Protein AF-A0A0G2AM15-F1 (afdb_monomer_lite)

Structure (mmCIF, N/CA/C/O backbone):
data_AF-A0A0G2AM15-F1
#
_entry.id   AF-A0A0G2AM15-F1
#
loop_
_atom_site.group_PDB
_atom_site.id
_atom_site.type_symbol
_atom_site.label_atom_id
_atom_site.label_alt_id
_atom_site.label_comp_id
_atom_site.label_asym_id
_atom_site.label_entity_id
_atom_site.label_seq_id
_atom_site.pdbx_PDB_ins_code
_atom_site.Cartn_x
_atom_site.Cartn_y
_atom_site.Cartn_z
_atom_site.occupancy
_atom_site.B_iso_or_equiv
_atom_site.auth_seq_id
_atom_site.auth_comp_id
_atom_site.auth_asym_id
_atom_site.auth_atom_id
_atom_site.pdbx_PDB_model_num
ATOM 1 N N . THR A 1 1 ? -7.777 -12.401 7.155 1.00 85.12 1 THR A N 1
ATOM 2 C CA . THR A 1 1 ? -7.406 -11.002 7.445 1.00 85.12 1 THR A CA 1
ATOM 3 C C . THR A 1 1 ? -5.961 -10.770 7.052 1.00 85.12 1 THR A C 1
ATOM 5 O O . THR A 1 1 ? -5.182 -11.711 7.151 1.00 85.12 1 THR A O 1
ATOM 8 N N . ILE A 1 2 ? -5.609 -9.583 6.554 1.00 91.88 2 ILE A N 1
ATOM 9 C CA . ILE A 1 2 ? -4.219 -9.195 6.252 1.00 91.88 2 ILE A CA 1
ATOM 10 C C . ILE A 1 2 ? -3.471 -8.970 7.574 1.00 91.88 2 ILE A C 1
ATOM 12 O O . ILE A 1 2 ? -4.005 -8.304 8.452 1.00 91.88 2 ILE A O 1
ATOM 16 N N . ALA A 1 3 ? -2.260 -9.518 7.718 1.00 91.62 3 ALA A N 1
ATOM 17 C CA . ALA A 1 3 ? -1.458 -9.362 8.938 1.00 91.62 3 ALA A CA 1
ATOM 18 C C . ALA A 1 3 ? -0.719 -8.012 8.997 1.00 91.62 3 ALA A C 1
ATOM 20 O O . ALA A 1 3 ? -0.729 -7.338 10.023 1.00 91.62 3 ALA A O 1
ATOM 21 N N . TYR A 1 4 ? -0.073 -7.627 7.897 1.00 92.88 4 TYR A N 1
ATOM 22 C CA . TYR A 1 4 ? 0.602 -6.342 7.716 1.00 92.88 4 TYR A CA 1
ATOM 23 C C . TYR A 1 4 ? 0.797 -6.077 6.221 1.00 92.88 4 TYR A C 1
ATOM 25 O O . TYR A 1 4 ? 0.662 -6.980 5.389 1.00 92.88 4 TYR A O 1
ATOM 33 N N . ILE A 1 5 ? 1.123 -4.835 5.878 1.00 94.31 5 ILE A N 1
ATOM 34 C CA . ILE A 1 5 ? 1.541 -4.441 4.531 1.00 94.31 5 ILE A CA 1
ATOM 35 C C . ILE A 1 5 ? 2.775 -3.544 4.634 1.00 94.31 5 ILE A C 1
ATOM 37 O O . ILE A 1 5 ? 2.919 -2.747 5.558 1.00 94.31 5 ILE A O 1
ATOM 41 N N . THR A 1 6 ? 3.716 -3.692 3.706 1.00 94.12 6 THR A N 1
ATOM 42 C CA . THR A 1 6 ? 4.977 -2.942 3.722 1.00 94.12 6 THR A CA 1
ATOM 43 C C . THR A 1 6 ? 5.260 -2.354 2.351 1.00 94.12 6 THR A C 1
ATOM 45 O O . THR A 1 6 ? 5.168 -3.043 1.337 1.00 94.12 6 THR A O 1
ATOM 48 N N . GLU A 1 7 ? 5.613 -1.070 2.327 1.00 93.62 7 GLU A N 1
ATOM 49 C CA . GLU A 1 7 ? 5.990 -0.367 1.105 1.00 93.62 7 GLU A CA 1
ATOM 50 C C . GLU A 1 7 ? 7.394 -0.802 0.676 1.00 93.62 7 GLU A C 1
ATOM 52 O O . GLU A 1 7 ? 8.355 -0.591 1.415 1.00 93.62 7 GLU A O 1
ATOM 57 N N . LYS A 1 8 ? 7.503 -1.396 -0.519 1.00 91.56 8 LYS A N 1
ATOM 58 C CA . LYS A 1 8 ? 8.775 -1.706 -1.201 1.00 91.56 8 LYS A CA 1
ATOM 59 C C . LYS A 1 8 ? 9.838 -2.323 -0.264 1.00 91.56 8 LYS A C 1
ATOM 61 O O . LYS A 1 8 ? 10.918 -1.748 -0.093 1.00 91.56 8 LYS A O 1
ATOM 66 N N . PRO A 1 9 ? 9.560 -3.482 0.367 1.00 93.62 9 PRO A N 1
ATOM 67 C CA . PRO A 1 9 ? 10.509 -4.107 1.280 1.00 93.62 9 PRO A CA 1
ATOM 68 C C . PRO A 1 9 ? 11.801 -4.483 0.544 1.00 93.62 9 PRO A C 1
ATOM 70 O O . PRO A 1 9 ? 11.763 -5.057 -0.542 1.00 93.62 9 PRO A O 1
ATOM 73 N N . LYS A 1 10 ? 12.960 -4.227 1.166 1.00 94.94 10 LYS A N 1
ATOM 74 C CA . LYS A 1 10 ? 14.269 -4.640 0.616 1.00 94.94 10 LYS A CA 1
ATOM 75 C C . LYS A 1 10 ? 14.391 -6.161 0.462 1.00 94.94 10 LYS A C 1
ATOM 77 O O . LYS A 1 10 ? 15.155 -6.634 -0.372 1.00 94.94 10 LYS A O 1
ATOM 82 N N . ARG A 1 11 ? 13.679 -6.914 1.303 1.00 96.00 11 ARG A N 1
ATOM 83 C CA . ARG A 1 11 ? 13.606 -8.378 1.291 1.00 96.00 11 ARG A CA 1
ATOM 84 C C . ARG A 1 11 ? 12.129 -8.777 1.365 1.00 96.00 11 ARG A C 1
ATOM 86 O O . ARG A 1 11 ? 11.571 -8.726 2.458 1.00 96.00 11 ARG A O 1
ATOM 93 N N . PRO A 1 12 ? 11.469 -9.071 0.234 1.00 94.75 12 PRO A N 1
ATOM 94 C CA . PRO A 1 12 ? 10.065 -9.462 0.239 1.00 94.75 12 PRO A CA 1
ATOM 95 C C . PRO A 1 12 ? 9.893 -10.843 0.882 1.00 94.75 12 PRO A C 1
ATOM 97 O O . PRO A 1 12 ? 10.617 -11.779 0.557 1.00 94.75 12 PRO A O 1
ATOM 100 N N . GLU A 1 13 ? 8.912 -10.971 1.774 1.00 93.06 13 GLU A N 1
ATOM 101 C CA . GLU A 1 13 ? 8.587 -12.231 2.463 1.00 93.06 13 GLU A CA 1
ATOM 102 C C . GLU A 1 13 ? 7.638 -13.131 1.650 1.00 93.06 13 GLU A C 1
ATOM 104 O O . GLU A 1 13 ? 7.360 -14.266 2.029 1.00 93.06 13 GLU A O 1
ATOM 109 N N . GLY A 1 14 ? 7.139 -12.642 0.510 1.00 90.94 14 GLY A N 1
ATOM 110 C CA . GLY A 1 14 ? 6.225 -13.373 -0.360 1.00 90.94 14 GLY A CA 1
ATOM 111 C C . GLY A 1 14 ? 6.042 -12.718 -1.729 1.00 90.94 14 GLY A C 1
ATOM 112 O O . GLY A 1 14 ? 6.681 -11.720 -2.057 1.00 90.94 14 GLY A O 1
ATOM 113 N N . ASN A 1 15 ? 5.148 -13.293 -2.534 1.00 90.81 15 ASN A N 1
ATOM 114 C CA . ASN A 1 15 ? 4.870 -12.884 -3.917 1.00 90.81 15 ASN A CA 1
ATOM 115 C C . ASN A 1 15 ? 3.517 -12.168 -4.099 1.00 90.81 15 ASN A C 1
ATOM 117 O O . ASN A 1 15 ? 3.081 -11.950 -5.230 1.00 90.81 15 ASN A O 1
ATOM 121 N N . LEU A 1 16 ? 2.834 -11.826 -3.003 1.00 91.50 16 LEU A N 1
ATOM 122 C CA . LEU A 1 16 ? 1.579 -11.085 -3.041 1.00 91.50 16 LEU A CA 1
ATOM 123 C C . LEU A 1 16 ? 1.861 -9.584 -2.944 1.00 91.50 16 LEU A C 1
ATOM 125 O O . LEU A 1 16 ? 2.484 -9.125 -1.991 1.00 91.50 16 LEU A O 1
ATOM 129 N N . ILE A 1 17 ? 1.361 -8.827 -3.918 1.00 92.25 17 ILE A N 1
ATOM 130 C CA . ILE A 1 17 ? 1.466 -7.366 -3.956 1.00 92.25 17 ILE A CA 1
ATOM 131 C C . ILE A 1 17 ? 0.079 -6.727 -3.989 1.00 92.25 17 ILE A C 1
ATOM 133 O O . ILE A 1 17 ? -0.892 -7.341 -4.437 1.00 92.25 17 ILE A O 1
ATOM 137 N N . THR A 1 18 ? -0.006 -5.469 -3.557 1.00 92.38 18 THR A N 1
ATOM 138 C CA . THR A 1 18 ? -1.177 -4.632 -3.839 1.00 92.38 18 THR A CA 1
ATOM 139 C C . THR A 1 18 ? -1.168 -4.203 -5.306 1.00 92.38 18 THR A C 1
ATOM 141 O O . THR A 1 18 ? -0.123 -3.858 -5.854 1.00 92.38 18 THR A O 1
ATOM 144 N N . ASN A 1 19 ? -2.335 -4.219 -5.949 1.00 91.19 19 ASN A N 1
ATOM 145 C CA . ASN A 1 19 ? -2.532 -3.716 -7.311 1.00 91.19 19 ASN A CA 1
ATOM 146 C C . ASN A 1 19 ? -3.151 -2.306 -7.340 1.00 91.19 19 ASN A C 1
ATOM 148 O O . ASN A 1 19 ? -3.564 -1.851 -8.402 1.00 91.19 19 ASN A O 1
ATOM 152 N N . GLY A 1 20 ? -3.266 -1.644 -6.183 1.00 89.88 20 GLY A N 1
ATOM 153 C CA . GLY A 1 20 ? -3.826 -0.295 -6.065 1.00 89.88 20 GLY A CA 1
ATOM 154 C C . GLY A 1 20 ? -5.356 -0.209 -6.102 1.00 89.88 20 GLY A C 1
ATOM 155 O O . GLY A 1 20 ? -5.889 0.890 -6.003 1.00 89.88 20 GLY A O 1
ATOM 156 N N . ILE A 1 21 ? -6.077 -1.332 -6.204 1.00 92.12 21 ILE A N 1
ATOM 157 C CA . ILE A 1 21 ? -7.546 -1.351 -6.168 1.00 92.12 21 ILE A CA 1
ATOM 158 C C . ILE A 1 21 ? -7.997 -1.690 -4.752 1.00 92.12 21 ILE A C 1
ATOM 160 O O . ILE A 1 21 ? -7.696 -2.769 -4.241 1.00 92.12 21 ILE A O 1
ATOM 164 N N . MET A 1 22 ? -8.723 -0.773 -4.115 1.00 94.81 22 MET A N 1
ATOM 165 C CA . MET A 1 22 ? -9.151 -0.920 -2.726 1.00 94.81 22 MET A CA 1
ATOM 166 C C . MET A 1 22 ? -10.577 -0.407 -2.533 1.00 94.81 22 MET A C 1
ATOM 168 O O . MET A 1 22 ? -10.970 0.596 -3.123 1.00 94.81 22 MET A O 1
ATOM 172 N N . VAL A 1 23 ? -11.330 -1.081 -1.663 1.00 96.62 23 VAL A N 1
ATOM 173 C CA . VAL A 1 23 ? -12.581 -0.571 -1.091 1.00 96.62 23 VAL A CA 1
ATOM 174 C C . VAL A 1 23 ? -12.279 -0.243 0.360 1.00 96.62 23 VAL A C 1
ATOM 176 O O . VAL A 1 23 ? -11.853 -1.121 1.109 1.00 96.62 23 VAL A O 1
ATOM 179 N N . LEU A 1 24 ? -12.429 1.026 0.730 1.00 96.75 24 LEU A N 1
ATOM 180 C CA . LEU A 1 24 ? -11.920 1.541 1.995 1.00 96.75 24 LEU A CA 1
ATOM 181 C C . LEU A 1 24 ? -13.051 2.104 2.856 1.00 96.75 24 LEU A C 1
ATOM 183 O O . LEU A 1 24 ? -13.889 2.852 2.345 1.00 96.75 24 LEU A O 1
ATOM 187 N N . PRO A 1 25 ? -13.075 1.784 4.158 1.00 97.19 25 PRO A N 1
ATOM 188 C CA . PRO A 1 25 ? -13.984 2.422 5.092 1.00 97.19 25 PRO A CA 1
ATOM 189 C C . PRO A 1 25 ? -13.563 3.873 5.352 1.00 97.19 25 PRO A C 1
ATOM 191 O O . PRO A 1 25 ? -12.388 4.236 5.269 1.00 97.19 25 PRO A O 1
ATOM 194 N N . ARG A 1 26 ? -14.530 4.709 5.745 1.00 97.38 26 ARG A N 1
ATOM 195 C CA . ARG A 1 26 ? -14.294 6.123 6.090 1.00 97.38 26 ARG A CA 1
ATOM 196 C C . ARG A 1 26 ? -13.306 6.307 7.251 1.00 97.38 26 ARG A C 1
ATOM 198 O O . ARG A 1 26 ? -12.672 7.355 7.341 1.00 97.38 26 ARG A O 1
ATOM 205 N N . SER A 1 27 ? -13.161 5.304 8.120 1.00 96.75 27 SER A N 1
ATOM 206 C CA . SER A 1 27 ? -12.215 5.289 9.247 1.00 96.75 27 SER A CA 1
ATOM 207 C C . SER A 1 27 ? -10.773 5.587 8.822 1.00 96.75 27 SER A C 1
ATOM 209 O O . SER A 1 27 ? -10.029 6.183 9.600 1.00 96.75 27 SER A O 1
ATOM 211 N N . ILE A 1 28 ? -10.389 5.256 7.582 1.00 96.94 28 ILE A N 1
ATOM 212 C CA . ILE A 1 28 ? -9.039 5.511 7.069 1.00 96.94 28 ILE A CA 1
ATOM 213 C C . ILE A 1 28 ? -8.684 7.005 7.037 1.00 96.94 28 ILE A C 1
ATOM 215 O O . ILE A 1 28 ? -7.520 7.358 7.195 1.00 96.94 28 ILE A O 1
ATOM 219 N N . CYS A 1 29 ? -9.674 7.893 6.886 1.00 95.75 29 CYS A N 1
ATOM 220 C CA . CYS A 1 29 ? -9.458 9.340 6.825 1.00 95.75 29 CYS A CA 1
ATOM 221 C C . CYS A 1 29 ? -9.012 9.946 8.165 1.00 95.75 29 CYS A C 1
ATOM 223 O O . CYS A 1 29 ? -8.554 11.081 8.183 1.00 95.75 29 CYS A O 1
ATOM 225 N N . GLY A 1 30 ? -9.164 9.219 9.277 1.00 96.38 30 GLY A N 1
ATOM 226 C CA . GLY A 1 30 ? -8.678 9.635 10.596 1.00 96.38 30 GLY A CA 1
ATOM 227 C C . GLY A 1 30 ? -7.277 9.116 10.932 1.00 96.38 30 GLY A C 1
ATOM 228 O O . GLY A 1 30 ? -6.858 9.214 12.084 1.00 96.38 30 GLY A O 1
ATOM 229 N N . LEU A 1 31 ? -6.588 8.485 9.979 1.00 96.25 31 LEU A N 1
ATOM 230 C CA . LEU A 1 31 ? -5.240 7.952 10.159 1.00 96.25 31 LEU A CA 1
ATOM 231 C C . LEU A 1 31 ? -4.202 8.922 9.596 1.00 96.25 31 LEU A C 1
ATOM 233 O O . LEU A 1 31 ? -4.398 9.509 8.536 1.00 96.25 31 LEU A O 1
ATOM 237 N N . GLU A 1 32 ? -3.066 9.023 10.282 1.00 95.50 32 GLU A N 1
ATOM 238 C CA . GLU A 1 32 ? -1.957 9.877 9.860 1.00 95.50 32 GLU A CA 1
ATOM 239 C C . GLU A 1 32 ? -0.939 9.074 9.034 1.00 95.50 32 GLU A C 1
ATOM 241 O O . GLU A 1 32 ? -0.424 8.048 9.506 1.00 95.50 32 GLU A O 1
ATOM 246 N N . PRO A 1 33 ? -0.628 9.489 7.793 1.00 94.31 33 PRO A N 1
ATOM 247 C CA . PRO A 1 33 ? 0.316 8.770 6.954 1.00 94.31 33 PRO A CA 1
ATOM 248 C C . PRO A 1 33 ? 1.75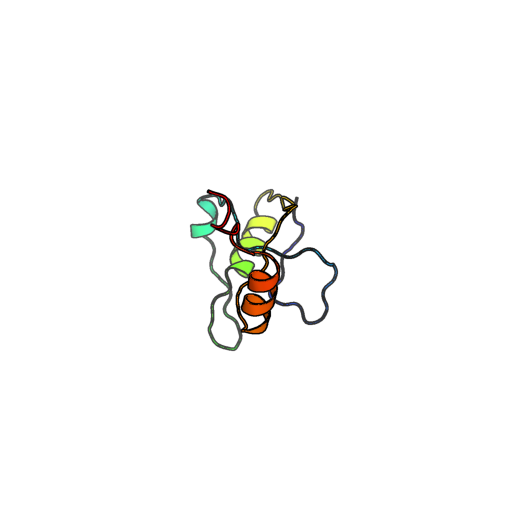1 8.976 7.447 1.00 94.31 33 PRO A C 1
ATOM 250 O O . PRO A 1 33 ? 2.167 10.074 7.819 1.00 94.31 33 PRO A O 1
ATOM 253 N N . ARG A 1 34 ? 2.557 7.916 7.387 1.00 93.19 34 ARG A N 1
ATOM 254 C CA . ARG A 1 34 ? 3.991 8.002 7.680 1.00 93.19 34 ARG A CA 1
ATOM 255 C C . ARG A 1 34 ? 4.724 8.639 6.502 1.00 93.19 34 ARG A C 1
ATOM 257 O O . ARG A 1 34 ? 4.499 8.254 5.350 1.00 93.19 34 ARG A O 1
ATOM 264 N N . ARG A 1 35 ? 5.627 9.574 6.808 1.00 92.25 35 ARG A N 1
ATOM 265 C CA . ARG A 1 35 ? 6.577 10.130 5.837 1.00 92.25 35 ARG A CA 1
ATOM 266 C C . ARG A 1 35 ? 7.784 9.219 5.670 1.00 92.25 35 ARG A C 1
ATOM 268 O O . ARG A 1 35 ? 8.252 8.615 6.636 1.00 92.25 35 ARG A O 1
ATOM 275 N N . ASN A 1 36 ? 8.303 9.151 4.453 1.00 84.44 36 ASN A N 1
ATOM 276 C CA . ASN A 1 36 ? 9.601 8.554 4.173 1.00 84.44 36 ASN A CA 1
ATOM 277 C C . ASN A 1 36 ? 10.739 9.574 4.368 1.00 84.44 36 ASN A C 1
ATOM 279 O O . ASN A 1 36 ? 10.500 10.751 4.642 1.00 84.44 36 ASN A O 1
ATOM 283 N N . ALA A 1 37 ? 11.986 9.120 4.209 1.00 86.88 37 ALA A N 1
ATOM 284 C CA . ALA A 1 37 ? 13.172 9.974 4.332 1.00 86.88 37 ALA A CA 1
ATOM 285 C C . ALA A 1 37 ? 13.220 11.123 3.303 1.00 86.88 37 ALA A C 1
ATOM 287 O O . ALA A 1 37 ? 13.892 12.121 3.536 1.00 86.88 37 ALA A O 1
ATOM 288 N N . ASN A 1 38 ? 12.477 11.000 2.201 1.00 89.25 38 ASN A N 1
ATOM 289 C CA . ASN A 1 38 ? 12.386 11.994 1.132 1.00 89.25 38 ASN A CA 1
ATOM 290 C C . ASN A 1 38 ? 11.196 12.956 1.323 1.00 89.25 38 ASN A C 1
ATOM 292 O O . ASN A 1 38 ? 10.939 13.796 0.467 1.00 89.25 38 ASN A O 1
ATOM 296 N N . GLY A 1 39 ? 10.451 12.834 2.428 1.00 91.56 39 GLY A N 1
ATOM 297 C CA . GLY A 1 39 ? 9.299 13.677 2.746 1.00 91.56 39 GLY A CA 1
ATOM 298 C C . GLY A 1 39 ? 7.978 13.255 2.096 1.00 91.56 39 GLY A C 1
ATOM 299 O O . GLY A 1 39 ? 6.959 13.892 2.363 1.00 91.56 39 GLY A O 1
ATOM 300 N N . GLU A 1 40 ? 7.955 12.185 1.300 1.00 91.81 40 GLU A N 1
ATOM 301 C CA . GLU A 1 40 ? 6.727 11.676 0.685 1.00 91.81 40 GLU A CA 1
ATOM 302 C C . GLU A 1 40 ? 5.893 10.890 1.697 1.00 91.81 40 GLU A C 1
ATOM 304 O O . GLU A 1 40 ? 6.420 10.180 2.559 1.00 91.81 40 GLU A O 1
ATOM 309 N N . TYR A 1 41 ? 4.575 10.969 1.550 1.00 94.12 41 TYR A N 1
ATOM 310 C CA . TYR A 1 41 ? 3.630 10.191 2.337 1.00 94.12 41 TYR A CA 1
ATOM 311 C C . TYR A 1 41 ? 3.260 8.897 1.624 1.00 94.12 41 TYR A C 1
ATOM 313 O O . TYR A 1 41 ? 2.840 8.912 0.467 1.00 94.12 41 TYR A O 1
ATOM 321 N N . PHE A 1 42 ? 3.346 7.771 2.332 1.00 92.62 42 PHE A N 1
ATOM 322 C CA . PHE A 1 42 ? 2.956 6.483 1.767 1.00 92.62 42 PHE A CA 1
ATOM 323 C C . PHE A 1 42 ? 1.542 6.089 2.165 1.00 92.62 42 PHE A C 1
ATOM 325 O O . PHE A 1 42 ? 1.263 5.835 3.338 1.00 92.62 42 PHE A O 1
ATOM 332 N N . PHE A 1 43 ? 0.679 5.911 1.167 1.00 94.94 43 PHE A N 1
ATOM 333 C CA . PHE A 1 43 ? -0.666 5.379 1.373 1.00 94.94 43 PHE A CA 1
ATOM 334 C C . PHE A 1 43 ? -0.651 3.989 2.028 1.00 94.94 43 PHE A C 1
ATOM 336 O O . PHE A 1 43 ? -1.452 3.699 2.912 1.00 94.94 43 PHE A O 1
ATOM 343 N N . THR A 1 44 ? 0.339 3.161 1.691 1.00 95.31 44 THR A N 1
ATOM 344 C CA . THR A 1 44 ? 0.579 1.847 2.306 1.00 95.31 44 THR A CA 1
ATOM 345 C C . THR A 1 44 ? 0.678 1.909 3.832 1.00 95.31 44 THR A C 1
ATOM 347 O O . THR A 1 44 ? 0.226 0.994 4.515 1.00 95.31 44 THR A O 1
ATOM 350 N N . SER A 1 45 ? 1.191 3.009 4.394 1.00 95.62 45 SER A N 1
ATOM 351 C CA . SER A 1 45 ? 1.256 3.186 5.850 1.00 95.62 45 SER A CA 1
ATOM 352 C C . SER A 1 45 ? -0.116 3.385 6.500 1.00 95.62 45 SER A C 1
ATOM 354 O O . SER A 1 45 ? -0.301 2.993 7.650 1.00 95.62 45 SER A O 1
ATOM 356 N N . LEU A 1 46 ? -1.081 3.965 5.782 1.00 96.56 46 LEU A N 1
ATOM 357 C CA . LEU A 1 46 ? -2.466 4.091 6.239 1.00 96.56 46 LEU A CA 1
ATOM 358 C C . LEU A 1 46 ? -3.156 2.731 6.202 1.00 96.56 46 LEU A C 1
ATOM 360 O O . LEU A 1 46 ? -3.831 2.360 7.154 1.00 96.56 46 LEU A O 1
ATOM 364 N N . VAL A 1 47 ? -2.932 1.958 5.138 1.00 96.50 47 VAL A N 1
ATOM 365 C CA . VAL A 1 47 ? -3.500 0.610 4.991 1.00 96.50 47 VAL A CA 1
ATOM 366 C C . VAL A 1 47 ? -2.949 -0.349 6.053 1.00 96.50 47 VAL A C 1
ATOM 368 O O . VAL A 1 47 ? -3.715 -1.130 6.609 1.00 96.50 47 VAL A O 1
ATOM 371 N N . ASP A 1 48 ? -1.658 -0.267 6.399 1.00 96.50 48 ASP A N 1
ATOM 372 C CA . ASP A 1 48 ? -1.083 -1.057 7.503 1.00 96.50 48 ASP A CA 1
ATOM 373 C C . ASP A 1 48 ? -1.711 -0.688 8.851 1.00 96.50 48 ASP A C 1
ATOM 375 O O . ASP A 1 48 ? -2.100 -1.561 9.626 1.00 96.50 48 ASP A O 1
ATOM 379 N N . GLN A 1 49 ? -1.875 0.610 9.118 1.00 96.38 49 GLN A N 1
ATOM 380 C CA . GLN A 1 49 ? -2.558 1.086 10.322 1.00 96.38 49 GLN A CA 1
ATOM 381 C C . GLN A 1 49 ? -4.021 0.631 10.372 1.00 96.38 49 GLN A C 1
ATOM 383 O O . GLN A 1 49 ? -4.497 0.238 11.436 1.00 96.38 49 GLN A O 1
ATOM 388 N N . LEU A 1 50 ? -4.716 0.643 9.233 1.00 96.69 50 LEU A N 1
ATOM 389 C CA . LEU A 1 50 ? -6.087 0.164 9.099 1.00 96.69 50 LEU A CA 1
ATOM 390 C C . LEU A 1 50 ? -6.184 -1.333 9.423 1.00 96.69 50 LEU A C 1
ATOM 392 O O . LEU A 1 50 ? -6.978 -1.723 10.272 1.00 96.69 50 LEU A O 1
ATOM 396 N N . ALA A 1 51 ? -5.317 -2.157 8.825 1.00 95.94 51 ALA A N 1
ATOM 397 C CA . ALA A 1 51 ? -5.294 -3.608 9.027 1.00 95.94 51 ALA A CA 1
ATOM 398 C C . ALA A 1 51 ? -4.985 -4.025 10.476 1.00 95.94 51 ALA A C 1
ATOM 400 O O . ALA A 1 51 ? -5.410 -5.092 10.913 1.00 95.94 51 ALA A O 1
ATOM 401 N N . ARG A 1 52 ? -4.273 -3.183 11.237 1.00 95.62 52 ARG A N 1
ATOM 402 C CA . ARG A 1 52 ? -4.033 -3.387 12.677 1.00 95.62 52 ARG A CA 1
ATOM 403 C C . ARG A 1 52 ? -5.221 -2.999 13.555 1.00 95.62 52 ARG A C 1
ATOM 405 O O . ARG A 1 52 ? -5.302 -3.469 14.686 1.00 95.62 52 ARG A O 1
ATOM 412 N N . ARG A 1 53 ? -6.092 -2.106 13.079 1.00 95.25 53 ARG A N 1
ATOM 413 C CA . ARG A 1 53 ? -7.244 -1.589 13.835 1.00 95.25 53 ARG A CA 1
ATOM 414 C C . ARG A 1 53 ? -8.510 -2.395 13.594 1.00 95.25 53 ARG A C 1
ATOM 416 O O . ARG A 1 53 ? -9.291 -2.572 14.521 1.00 95.25 53 ARG A O 1
ATOM 423 N N . GLU A 1 54 ? -8.720 -2.863 12.370 1.00 94.94 54 GLU A N 1
ATOM 424 C CA . GLU A 1 54 ? -9.940 -3.563 11.983 1.00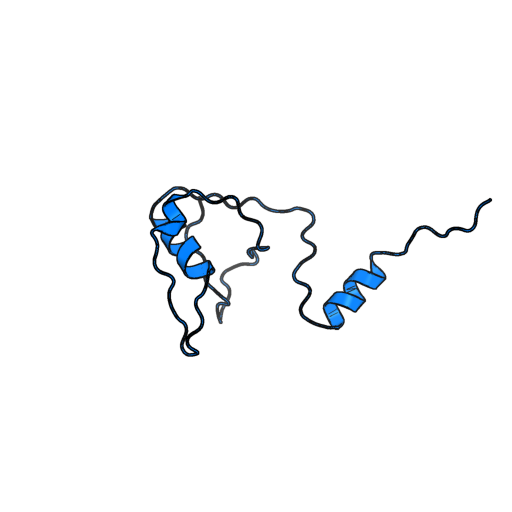 94.94 54 GLU A CA 1
ATOM 425 C C . GLU A 1 54 ? -9.675 -4.699 10.981 1.00 94.94 54 GLU A C 1
ATOM 427 O O . GLU A 1 54 ? -8.639 -4.714 10.311 1.00 94.94 54 GLU A O 1
ATOM 432 N N . PRO A 1 55 ? -10.588 -5.685 10.862 1.00 95.31 55 PRO A N 1
ATOM 433 C CA . PRO A 1 55 ? -10.416 -6.785 9.924 1.00 95.31 55 PRO A CA 1
ATOM 434 C C . PRO A 1 55 ? -10.410 -6.308 8.465 1.00 95.31 55 PRO A C 1
ATOM 436 O O . PRO A 1 55 ? -11.442 -5.960 7.899 1.00 95.31 55 PRO A O 1
ATOM 439 N N . VAL A 1 56 ? -9.245 -6.371 7.820 1.00 95.81 56 VAL A N 1
ATOM 440 C CA . VAL A 1 56 ? -9.082 -6.113 6.382 1.00 95.81 56 VAL A CA 1
ATOM 441 C C . VAL A 1 56 ? -8.828 -7.424 5.638 1.00 95.81 56 VAL A C 1
ATOM 443 O O . VAL A 1 56 ? -8.068 -8.283 6.094 1.00 95.81 56 VAL A O 1
ATOM 446 N N . MET A 1 57 ? -9.439 -7.596 4.467 1.00 95.50 57 MET A N 1
ATOM 447 C CA . MET A 1 57 ? -9.260 -8.771 3.612 1.00 95.50 57 MET A CA 1
ATOM 448 C C . MET A 1 57 ? -8.565 -8.399 2.300 1.00 95.50 57 MET A C 1
ATOM 450 O O . MET A 1 57 ? -8.953 -7.443 1.636 1.00 95.50 57 MET A O 1
ATOM 454 N N . ALA A 1 58 ? -7.576 -9.200 1.895 1.00 93.81 58 ALA A N 1
ATOM 455 C CA . ALA A 1 58 ? -7.019 -9.142 0.548 1.00 93.81 58 ALA A CA 1
ATOM 456 C C . ALA A 1 58 ? -7.841 -10.028 -0.395 1.00 93.81 58 ALA A C 1
ATOM 458 O O . ALA A 1 58 ? -8.076 -11.201 -0.100 1.00 93.81 58 ALA A O 1
ATOM 459 N N . VAL A 1 59 ? -8.227 -9.487 -1.550 1.00 93.12 59 VAL A N 1
ATOM 460 C CA . VAL A 1 59 ? -8.893 -10.242 -2.619 1.00 93.12 59 VAL A CA 1
ATOM 461 C C . VAL A 1 59 ? -7.906 -10.446 -3.762 1.00 93.12 59 VAL A C 1
ATOM 463 O O . VAL A 1 59 ? -7.407 -9.488 -4.352 1.00 93.12 59 VAL A O 1
ATOM 466 N N . ARG A 1 60 ? -7.606 -11.707 -4.087 1.00 92.31 60 ARG A N 1
ATOM 467 C CA . ARG A 1 60 ? -6.642 -12.035 -5.142 1.00 92.31 60 ARG A CA 1
ATOM 468 C C . ARG A 1 60 ? -7.252 -11.785 -6.522 1.00 92.31 60 ARG A C 1
ATOM 470 O O . ARG A 1 60 ? -8.181 -12.479 -6.929 1.00 92.31 60 ARG A O 1
ATOM 477 N N . SER A 1 61 ? -6.686 -10.838 -7.269 1.00 90.69 61 SER A N 1
ATOM 478 C CA . SER A 1 61 ? -7.046 -10.633 -8.675 1.00 90.69 61 SER A CA 1
ATOM 479 C C . SER A 1 61 ? -6.485 -11.753 -9.557 1.00 90.69 61 SER A C 1
ATOM 481 O O . SER A 1 61 ? -5.323 -12.136 -9.424 1.00 90.69 61 SER A O 1
ATOM 483 N N . ARG A 1 62 ? -7.308 -12.271 -10.479 1.00 87.44 62 ARG A N 1
ATOM 484 C CA . ARG A 1 62 ? -6.905 -13.297 -11.462 1.00 87.44 62 ARG A CA 1
ATOM 485 C C . ARG A 1 62 ? -6.251 -12.713 -12.718 1.00 87.44 62 ARG A C 1
ATOM 487 O O . ARG A 1 62 ? -5.590 -13.444 -13.442 1.00 87.44 62 ARG A O 1
ATOM 494 N N . ARG A 1 63 ? -6.466 -11.423 -13.000 1.00 83.75 63 ARG A N 1
ATOM 495 C CA . ARG A 1 63 ? -6.02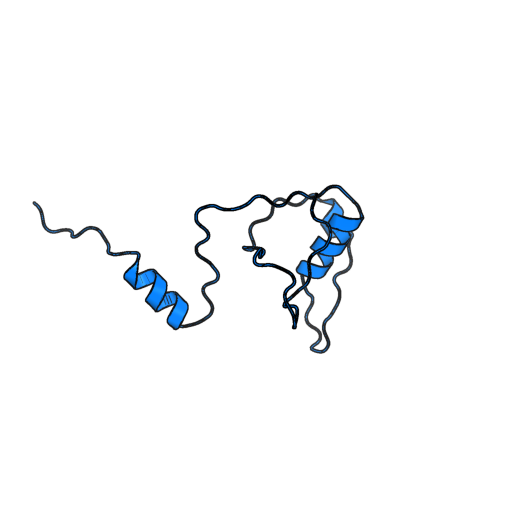3 -10.735 -14.228 1.00 83.75 63 ARG A CA 1
ATOM 496 C C . ARG A 1 63 ? -5.477 -9.346 -13.899 1.00 83.75 63 ARG A C 1
ATOM 498 O O . ARG A 1 63 ? -5.987 -8.336 -14.370 1.00 83.75 63 ARG A O 1
ATOM 505 N N . ALA A 1 64 ? -4.485 -9.285 -13.015 1.00 80.50 64 ALA A N 1
ATOM 506 C CA . ALA A 1 64 ? -3.824 -8.021 -12.718 1.00 80.50 64 ALA A CA 1
ATOM 507 C C . ALA A 1 64 ? -2.981 -7.580 -13.928 1.00 80.50 64 ALA A C 1
ATOM 509 O O . ALA A 1 64 ? -2.114 -8.325 -14.374 1.00 80.50 64 ALA A O 1
ATOM 510 N N . ILE A 1 65 ? -3.232 -6.372 -14.439 1.00 74.00 65 ILE A N 1
ATOM 511 C CA . ILE A 1 65 ? -2.491 -5.774 -15.570 1.00 74.00 65 ILE A CA 1
ATOM 512 C C . ILE A 1 65 ? -1.081 -5.308 -15.129 1.00 74.00 65 ILE A C 1
ATOM 514 O O . ILE A 1 65 ? -0.172 -5.164 -15.953 1.00 74.00 65 ILE A O 1
ATOM 518 N N . GLY A 1 66 ? -0.874 -5.173 -13.811 1.00 76.81 66 GLY A N 1
ATOM 519 C CA . GLY A 1 66 ? 0.337 -4.612 -13.212 1.00 76.81 66 GLY A CA 1
ATOM 520 C C . GLY A 1 66 ? 0.359 -3.085 -13.301 1.00 76.81 66 GLY A C 1
ATOM 521 O O . GLY A 1 66 ? -0.586 -2.473 -13.795 1.00 76.81 66 GLY A O 1
ATOM 522 N N . GLY A 1 67 ? 1.429 -2.471 -12.796 1.00 83.56 67 GLY A N 1
ATOM 523 C CA . GLY A 1 67 ? 1.685 -1.049 -13.025 1.00 83.56 67 GLY A CA 1
ATOM 524 C C . GLY A 1 67 ? 2.109 -0.789 -14.473 1.00 83.56 67 GLY A C 1
ATOM 525 O O . GLY A 1 6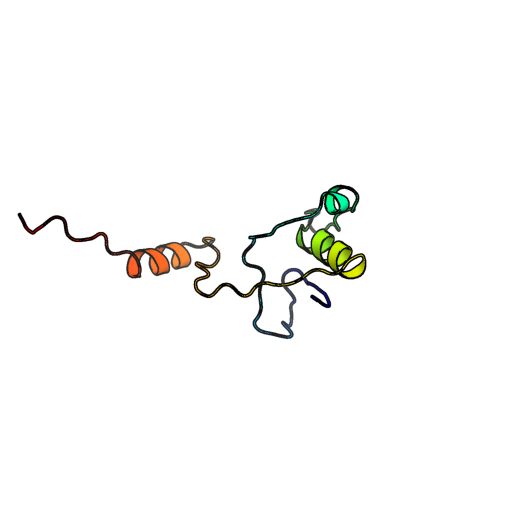7 ? 2.653 -1.673 -15.134 1.00 83.56 67 GLY A O 1
ATOM 526 N N . ILE A 1 68 ? 1.858 0.430 -14.950 1.00 89.88 68 ILE A N 1
ATOM 527 C CA . ILE A 1 68 ? 2.433 0.959 -16.191 1.00 89.88 68 ILE A CA 1
ATOM 528 C C . ILE A 1 68 ? 3.315 2.124 -15.764 1.00 89.88 68 ILE A C 1
ATOM 530 O O . ILE A 1 68 ? 2.816 3.208 -15.467 1.00 89.88 68 ILE A O 1
ATOM 534 N N . SER A 1 69 ? 4.610 1.873 -15.603 1.00 91.25 69 SER A N 1
ATOM 535 C CA . SER A 1 69 ? 5.537 2.857 -15.024 1.00 91.25 69 SER A CA 1
ATOM 536 C C . SER A 1 69 ? 6.827 3.008 -15.821 1.00 91.25 69 SER A C 1
ATOM 538 O O . SER A 1 69 ? 7.582 3.947 -15.588 1.00 91.25 69 SER A O 1
ATOM 540 N N . THR A 1 70 ? 7.078 2.108 -16.769 1.00 92.75 70 THR A N 1
ATOM 541 C CA . THR A 1 70 ? 8.249 2.113 -17.647 1.00 92.75 70 THR A CA 1
ATOM 542 C C . THR A 1 70 ? 7.835 1.889 -19.101 1.00 92.75 70 THR A C 1
ATOM 544 O O . THR A 1 70 ? 6.747 1.381 -19.372 1.00 92.75 70 THR A O 1
ATOM 547 N N . MET A 1 71 ? 8.713 2.213 -20.056 1.00 92.19 71 MET A N 1
ATOM 548 C CA . MET A 1 71 ? 8.462 1.904 -21.473 1.00 92.19 71 MET A CA 1
ATOM 549 C C . MET A 1 71 ? 8.324 0.398 -21.728 1.00 92.19 71 MET A C 1
ATOM 551 O O . MET A 1 71 ? 7.470 -0.014 -22.509 1.00 92.19 71 MET A O 1
ATOM 555 N N . ASN A 1 72 ? 9.064 -0.430 -20.988 1.00 89.75 72 ASN A N 1
ATOM 556 C CA . ASN A 1 72 ? 8.937 -1.885 -21.066 1.00 89.75 72 ASN A CA 1
ATOM 557 C C . ASN A 1 72 ? 7.525 -2.371 -20.687 1.00 89.75 72 ASN A C 1
ATOM 559 O O . ASN A 1 72 ? 7.049 -3.368 -21.231 1.00 89.75 72 ASN A O 1
ATOM 563 N N . ASP A 1 73 ? 6.823 -1.678 -19.779 1.00 89.38 73 ASP A N 1
ATOM 564 C CA . ASP A 1 73 ? 5.430 -2.013 -19.454 1.00 89.38 73 ASP A CA 1
ATOM 565 C C . ASP A 1 73 ? 4.496 -1.768 -20.640 1.00 89.38 73 ASP A C 1
ATOM 567 O O . ASP A 1 73 ? 3.592 -2.566 -20.888 1.00 89.38 73 ASP A O 1
ATOM 571 N N . VAL A 1 74 ? 4.729 -0.687 -21.386 1.00 89.62 74 VAL A N 1
ATOM 572 C CA . VAL A 1 74 ? 3.958 -0.347 -22.587 1.00 89.62 74 VAL A CA 1
ATOM 573 C C . VAL A 1 74 ? 4.184 -1.395 -23.675 1.00 89.62 74 VAL A C 1
ATOM 575 O O . VAL A 1 74 ? 3.222 -1.911 -24.240 1.00 89.62 74 VAL A O 1
ATOM 578 N N . GLU A 1 75 ? 5.438 -1.771 -23.929 1.00 89.12 75 GLU A N 1
ATOM 579 C CA . GLU A 1 75 ? 5.789 -2.805 -24.912 1.00 89.12 75 GLU A CA 1
ATOM 580 C C . GLU A 1 75 ? 5.147 -4.157 -24.579 1.00 89.12 75 GLU A C 1
ATOM 582 O O . GLU A 1 75 ? 4.541 -4.797 -25.444 1.00 89.12 75 GLU A O 1
ATOM 587 N N . ARG A 1 76 ? 5.196 -4.558 -23.301 1.00 84.62 76 ARG A N 1
ATOM 588 C CA . ARG A 1 76 ? 4.535 -5.768 -22.795 1.00 84.62 76 ARG A CA 1
ATOM 589 C C . ARG A 1 76 ? 3.034 -5.768 -23.085 1.00 84.62 76 ARG A C 1
ATOM 591 O O . ARG A 1 76 ? 2.493 -6.808 -23.457 1.00 84.62 76 ARG A O 1
ATOM 598 N N . LEU A 1 77 ? 2.354 -4.637 -22.900 1.00 84.81 77 LEU A N 1
ATOM 599 C CA . LEU A 1 77 ? 0.910 -4.529 -23.124 1.00 84.81 77 LEU A CA 1
ATOM 600 C C . LEU A 1 77 ? 0.549 -4.464 -24.611 1.00 84.81 77 LEU A C 1
ATOM 602 O O . LEU A 1 77 ? -0.416 -5.106 -25.025 1.00 84.81 77 LEU A O 1
ATOM 606 N N . ASN A 1 78 ? 1.349 -3.782 -25.430 1.00 82.75 78 ASN A N 1
ATOM 607 C CA . ASN A 1 78 ? 1.156 -3.737 -26.882 1.00 82.75 78 ASN A CA 1
ATOM 608 C C . ASN A 1 78 ? 1.263 -5.129 -27.526 1.00 82.75 78 ASN A C 1
ATOM 610 O O . ASN A 1 78 ? 0.514 -5.442 -28.448 1.00 82.75 78 ASN A O 1
ATOM 614 N N . GLY A 1 79 ? 2.139 -6.001 -27.016 1.00 71.38 79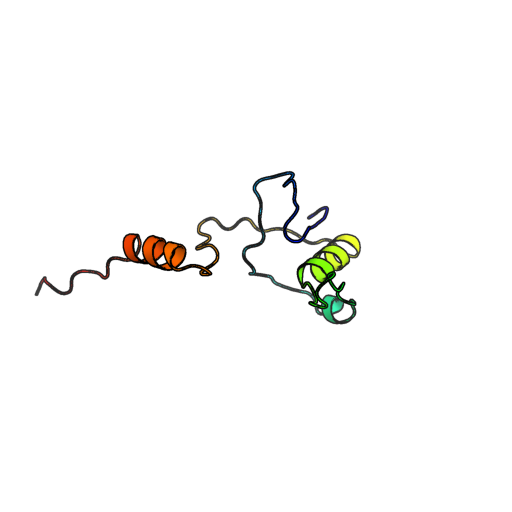 GLY A N 1
ATOM 615 C CA . GLY A 1 79 ? 2.210 -7.398 -27.459 1.00 71.38 79 GLY A CA 1
ATOM 616 C C . GLY A 1 79 ? 0.973 -8.235 -27.100 1.00 71.38 79 GLY A C 1
ATOM 617 O O . GLY A 1 79 ? 0.702 -9.238 -27.759 1.00 71.38 79 GLY A O 1
ATOM 618 N N . GLN A 1 80 ? 0.214 -7.829 -26.077 1.00 69.94 80 GLN A N 1
ATOM 619 C CA . GLN A 1 80 ? -0.978 -8.534 -25.586 1.00 69.94 80 GLN A CA 1
ATOM 620 C C . GLN A 1 80 ? -2.279 -8.035 -26.225 1.00 69.94 80 GLN A C 1
ATOM 622 O O . GLN A 1 80 ? -3.213 -8.817 -26.394 1.00 69.94 80 GLN A O 1
ATOM 627 N N . PHE A 1 81 ? -2.341 -6.760 -26.608 1.00 63.94 81 PHE A N 1
ATOM 628 C CA . PHE A 1 81 ? -3.490 -6.156 -27.276 1.00 63.94 81 PHE A CA 1
ATOM 629 C C . PHE A 1 81 ? -3.200 -5.960 -28.766 1.00 63.94 81 PHE A C 1
ATOM 631 O O . PHE A 1 81 ? -2.847 -4.871 -29.210 1.00 63.94 81 PHE A O 1
ATOM 638 N N . ARG A 1 82 ? -3.398 -7.012 -29.570 1.00 58.62 82 ARG A N 1
ATOM 639 C CA . ARG A 1 82 ? -3.612 -6.813 -31.010 1.00 58.62 82 ARG A CA 1
ATOM 640 C C . ARG A 1 82 ? -5.065 -6.375 -31.213 1.00 58.62 82 ARG A C 1
ATOM 642 O O . ARG A 1 82 ? -5.954 -7.141 -30.834 1.00 58.62 82 ARG A O 1
ATOM 649 N N . PRO A 1 83 ? -5.340 -5.181 -31.771 1.00 58.66 83 PRO A N 1
ATOM 650 C CA . PRO A 1 83 ? -6.701 -4.841 -32.159 1.00 58.66 83 PRO A CA 1
ATOM 651 C C . PRO A 1 83 ? -7.206 -5.897 -33.156 1.00 58.66 83 PRO A C 1
ATOM 653 O O . PRO A 1 83 ? -6.410 -6.385 -33.967 1.00 58.66 83 PRO A O 1
ATOM 656 N N . PRO A 1 84 ? -8.491 -6.291 -33.100 1.00 56.72 84 PRO A N 1
ATOM 657 C CA . PRO A 1 84 ? -9.052 -7.170 -34.115 1.00 56.72 84 PRO A CA 1
ATOM 658 C C . PRO A 1 84 ? -8.818 -6.534 -35.489 1.00 56.72 84 PRO A C 1
ATOM 660 O O . PRO A 1 84 ? -9.100 -5.354 -35.694 1.00 56.72 84 PRO A O 1
ATOM 663 N N . SER A 1 85 ? -8.238 -7.299 -36.412 1.00 63.38 85 SER A N 1
ATOM 664 C CA . SER A 1 85 ? -7.986 -6.851 -37.779 1.00 63.38 85 SER A CA 1
ATOM 665 C C . SER A 1 85 ? -9.310 -6.457 -38.436 1.00 63.38 85 SER A C 1
ATOM 667 O O . SER A 1 85 ? -10.159 -7.319 -38.661 1.00 63.38 85 SER A O 1
ATOM 669 N N . ILE A 1 86 ? -9.483 -5.174 -38.772 1.00 57.97 86 ILE A N 1
ATOM 670 C CA . ILE A 1 86 ? -10.630 -4.648 -39.541 1.00 57.97 86 ILE A CA 1
ATOM 671 C C . ILE A 1 86 ? -10.454 -5.001 -41.033 1.00 57.97 86 ILE A C 1
ATOM 673 O O . ILE A 1 86 ? -10.496 -4.154 -41.912 1.00 57.97 86 ILE A O 1
ATOM 677 N N . LEU A 1 87 ? -10.190 -6.270 -41.336 1.00 50.94 87 LEU A N 1
ATOM 678 C CA . LEU A 1 87 ? -10.089 -6.782 -42.703 1.00 50.94 87 LEU A CA 1
ATOM 679 C C . LEU A 1 87 ? -10.791 -8.140 -42.773 1.00 50.94 87 LEU A C 1
ATOM 681 O O . LEU A 1 87 ? -10.159 -9.190 -42.785 1.00 50.94 87 LEU A O 1
ATOM 685 N N . SER A 1 88 ? -12.122 -8.096 -42.742 1.00 50.38 88 SER A N 1
ATOM 686 C CA . SER A 1 88 ? -13.001 -9.125 -43.318 1.00 50.38 88 SER A CA 1
ATOM 687 C C . SER A 1 88 ? -14.412 -8.549 -43.498 1.00 50.38 88 SER A C 1
ATOM 689 O O . SER A 1 88 ? -15.325 -8.852 -42.736 1.00 50.38 88 SER A O 1
ATOM 691 N N . LEU A 1 89 ? -14.560 -7.668 -44.488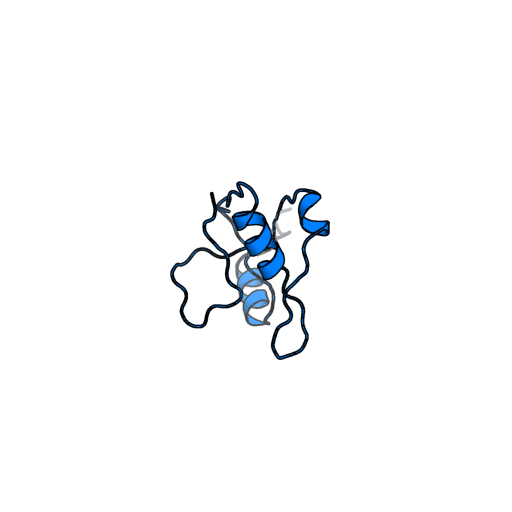 1.00 43.97 89 LEU A N 1
ATOM 692 C CA . LEU A 1 89 ? -15.817 -7.397 -45.190 1.00 43.97 89 LEU A CA 1
ATOM 693 C C . LEU A 1 89 ? -15.509 -7.351 -46.685 1.00 43.97 89 LEU A C 1
ATOM 695 O O . LEU A 1 89 ? -14.481 -6.723 -47.028 1.00 43.97 89 LEU A O 1
#

InterPro domains:
  IPR029044 Nucleotide-diphospho-sugar transferases [G3DSA:3.90.550.10] (1-82)
  IPR029044 Nucleotide-diphospho-sugar transferases [SSF53448] (2-81)

Organism: NCBI:txid1619044

Foldseek 3Di:
DDPFFDDPDPDDPDDDDDLPDDDDDPVLVVDDFDADPVRDGDPSRSVRVVVVVDPDDDDDDPDRLHDDDDVVSVVVVVVVDDDPPPPDD

Radius of gyration: 18.0 Å; chains: 1; bounding box: 30×27×59 Å

Secondary structure (DSSP, 8-state):
------SS-SS-SSS----S-----GGGGGSPPPB-TTSPBPHHHHHHHHHHHS-------SS------SHHHHHHHHTT-PPP-S---

pLDDT: mean 87.91, std 12.14, range [43.97, 97.38]

Sequence (89 aa):
TIAYITEKPKRPEGNLITNGIMVLPRSICGLEPRRNANGEYFFTSLVDQLARREPVMAVRSRRAIGGISTMNDVERLNGQFRPPSILSL